Protein AF-A0A2V7PN85-F1 (afdb_monomer)

Solvent-accessible surface area (backbone atoms only — not comparable to full-atom values): 4294 Å² total; per-residue (Å²): 101,75,67,56,52,54,55,34,51,56,36,46,53,48,54,59,50,47,58,56,52,32,51,53,30,37,51,49,11,70,74,66,72,34,67,67,36,38,52,48,24,56,55,50,47,57,54,45,52,53,46,40,54,54,30,52,54,45,50,54,51,48,57,51,48,47,52,71,76,33,46,74,56,45,72,72,59,58,90,112

Structure (mmCIF, N/CA/C/O backbone):
data_AF-A0A2V7PN85-F1
#
_entry.id   AF-A0A2V7PN85-F1
#
loop_
_atom_site.group_PDB
_atom_site.id
_atom_site.type_symbol
_atom_site.label_atom_id
_atom_site.label_alt_id
_atom_site.label_comp_id
_atom_site.label_asym_id
_atom_site.label_entity_id
_atom_site.label_seq_id
_atom_site.pdbx_PDB_ins_code
_atom_site.Cartn_x
_atom_site.Cartn_y
_atom_site.Cartn_z
_atom_site.occupancy
_atom_site.B_iso_or_equiv
_atom_site.auth_seq_id
_atom_site.auth_comp_id
_atom_site.auth_asym_id
_atom_site.auth_atom_id
_atom_site.pdbx_PDB_model_num
ATOM 1 N N . MET A 1 1 ? 3.278 -2.286 -19.224 1.00 76.38 1 MET A N 1
ATOM 2 C CA . MET A 1 1 ? 2.895 -0.896 -18.898 1.00 76.38 1 MET A CA 1
ATOM 3 C C . MET A 1 1 ? 1.394 -0.689 -18.718 1.00 76.38 1 MET A C 1
ATOM 5 O O . MET A 1 1 ? 1.003 -0.538 -17.578 1.00 76.38 1 MET A O 1
ATOM 9 N N . ALA A 1 2 ? 0.513 -0.696 -19.732 1.00 81.88 2 ALA A N 1
ATOM 10 C CA . ALA A 1 2 ? -0.915 -0.385 -19.483 1.00 81.88 2 ALA A CA 1
ATOM 11 C C . ALA A 1 2 ? -1.606 -1.362 -18.501 1.00 81.88 2 ALA A C 1
ATOM 13 O O . ALA A 1 2 ? -2.282 -0.940 -17.567 1.00 81.88 2 ALA A O 1
ATOM 14 N N . PHE A 1 3 ? -1.386 -2.668 -18.678 1.00 85.06 3 PHE A N 1
ATOM 15 C CA . PHE A 1 3 ? -1.931 -3.708 -17.798 1.00 85.06 3 PHE A CA 1
ATOM 16 C C . PHE A 1 3 ? -1.340 -3.646 -16.379 1.00 85.06 3 PHE A C 1
ATOM 18 O O . PHE A 1 3 ? -2.072 -3.624 -15.395 1.00 85.06 3 PHE A O 1
ATOM 25 N N . THR A 1 4 ? -0.014 -3.558 -16.271 1.00 86.81 4 TH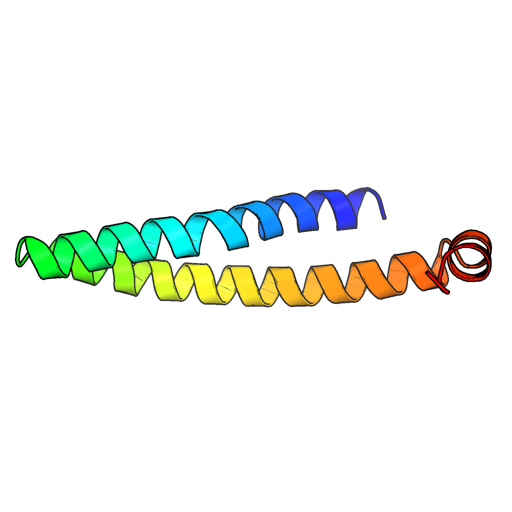R A N 1
ATOM 26 C CA . THR A 1 4 ? 0.717 -3.491 -14.995 1.00 86.81 4 THR A CA 1
ATOM 27 C C . THR A 1 4 ? 0.390 -2.227 -14.205 1.00 86.81 4 THR A C 1
ATOM 29 O O . THR A 1 4 ? 0.098 -2.319 -13.016 1.00 86.81 4 THR A O 1
ATOM 32 N N . LEU A 1 5 ? 0.342 -1.068 -14.868 1.00 88.50 5 LEU A N 1
ATOM 33 C CA . LEU A 1 5 ? -0.078 0.204 -14.278 1.00 88.50 5 LEU A CA 1
ATOM 34 C C . LEU A 1 5 ? -1.533 0.153 -13.806 1.00 88.50 5 LEU A C 1
ATOM 36 O O . LEU A 1 5 ? -1.822 0.573 -12.688 1.00 88.50 5 LEU A O 1
ATOM 40 N N . GLY A 1 6 ? -2.436 -0.409 -14.616 1.00 88.56 6 GLY A N 1
ATOM 41 C CA . GLY A 1 6 ? -3.844 -0.565 -14.250 1.00 88.56 6 GLY A CA 1
ATOM 42 C C . GLY A 1 6 ? -4.032 -1.395 -12.978 1.00 88.56 6 GLY A C 1
ATOM 43 O O . GLY A 1 6 ? -4.700 -0.951 -12.046 1.00 88.56 6 GLY A O 1
ATOM 44 N N . PHE A 1 7 ? -3.388 -2.562 -12.896 1.00 88.31 7 PHE A N 1
ATOM 45 C CA . PHE A 1 7 ? -3.427 -3.398 -11.690 1.00 88.31 7 PHE A CA 1
ATOM 46 C C . PHE A 1 7 ? -2.774 -2.716 -10.483 1.00 88.31 7 PHE A C 1
ATOM 48 O O . PHE A 1 7 ? -3.319 -2.760 -9.379 1.00 88.31 7 PHE A O 1
ATOM 55 N N . HIS A 1 8 ? -1.634 -2.054 -10.682 1.00 90.12 8 HIS A N 1
ATOM 56 C CA . HIS A 1 8 ? -0.918 -1.392 -9.599 1.00 90.12 8 HIS A CA 1
ATOM 57 C C . HIS A 1 8 ? -1.709 -0.226 -8.994 1.00 90.12 8 HIS A C 1
ATOM 59 O O . HIS A 1 8 ? -1.743 -0.099 -7.777 1.00 90.12 8 HIS A O 1
ATOM 65 N N . ILE A 1 9 ? -2.406 0.582 -9.800 1.00 91.06 9 ILE A N 1
ATOM 66 C CA . ILE A 1 9 ? -3.229 1.703 -9.308 1.00 91.06 9 ILE A CA 1
ATOM 67 C C . ILE A 1 9 ? -4.378 1.216 -8.420 1.00 91.06 9 ILE A C 1
ATOM 69 O O . ILE A 1 9 ? -4.675 1.838 -7.396 1.00 91.06 9 ILE A O 1
ATOM 73 N N . ILE A 1 10 ? -5.010 0.097 -8.782 1.00 90.31 10 ILE A N 1
ATOM 74 C CA . ILE A 1 10 ? -6.070 -0.510 -7.970 1.00 90.31 10 ILE A CA 1
ATOM 75 C C . ILE A 1 10 ? -5.494 -0.907 -6.605 1.00 90.31 10 ILE A C 1
ATOM 77 O O . ILE A 1 10 ? -6.021 -0.506 -5.567 1.00 90.31 10 ILE A O 1
ATOM 81 N N . LEU A 1 11 ? -4.369 -1.629 -6.601 1.00 89.06 11 LEU A N 1
ATOM 82 C CA . LEU A 1 11 ? -3.695 -2.062 -5.374 1.00 89.06 11 LEU A CA 1
ATOM 83 C C . LEU A 1 11 ? -3.185 -0.886 -4.531 1.00 89.06 11 LEU A C 1
ATOM 85 O O . LEU A 1 11 ? -3.340 -0.898 -3.312 1.00 89.06 11 LEU A O 1
ATOM 89 N N . ALA A 1 12 ? -2.623 0.142 -5.165 1.00 89.88 12 ALA A N 1
ATOM 90 C CA . ALA A 1 12 ? -2.126 1.342 -4.503 1.00 89.88 12 ALA A CA 1
ATOM 91 C C . ALA A 1 12 ? -3.262 2.114 -3.820 1.00 89.88 12 ALA A C 1
ATOM 93 O O . ALA A 1 12 ? -3.122 2.532 -2.673 1.00 89.88 12 ALA A O 1
ATOM 94 N N . SER A 1 13 ? -4.416 2.237 -4.483 1.00 91.00 13 SER A N 1
ATOM 95 C CA . SER A 1 13 ? -5.599 2.906 -3.924 1.00 91.00 13 SER A CA 1
ATOM 96 C C . SER A 1 13 ? -6.094 2.205 -2.656 1.00 91.00 13 SER A C 1
ATOM 98 O O . SER A 1 13 ? -6.368 2.851 -1.643 1.00 91.00 13 SER A O 1
ATOM 100 N N . PHE A 1 14 ? -6.131 0.870 -2.668 1.00 88.88 14 PHE A N 1
ATOM 101 C CA . PHE A 1 14 ? -6.418 0.081 -1.471 1.00 88.88 14 PHE A CA 1
ATOM 102 C C . PHE A 1 14 ? -5.340 0.241 -0.394 1.00 88.88 14 PHE A C 1
ATOM 104 O O . PHE A 1 14 ? -5.672 0.396 0.782 1.00 88.88 14 PHE A O 1
ATOM 111 N N . GLY A 1 15 ? -4.065 0.269 -0.787 1.00 87.31 15 GLY A N 1
ATOM 112 C CA . GLY A 1 15 ? -2.937 0.510 0.111 1.00 87.31 15 GLY A CA 1
ATOM 113 C C . GLY A 1 15 ? -3.024 1.836 0.871 1.00 87.31 15 GLY A C 1
ATOM 114 O O . GLY A 1 15 ? -2.560 1.903 2.003 1.00 87.31 15 GLY A O 1
ATOM 115 N N . VAL A 1 16 ? -3.663 2.864 0.303 1.00 88.69 16 VAL A N 1
ATOM 116 C CA . VAL A 1 16 ? -3.894 4.159 0.971 1.00 88.69 16 VAL A CA 1
ATOM 117 C C . VAL A 1 16 ? -5.169 4.150 1.825 1.00 88.69 16 VAL A C 1
ATOM 119 O O . VAL A 1 16 ? -5.179 4.696 2.929 1.00 88.69 16 VAL A O 1
ATOM 122 N N . ALA A 1 17 ? -6.247 3.517 1.352 1.00 89.31 17 ALA A N 1
ATOM 123 C CA . ALA A 1 17 ? -7.538 3.518 2.044 1.00 89.31 17 ALA A CA 1
ATOM 124 C C . ALA A 1 17 ? -7.558 2.637 3.310 1.00 89.31 17 ALA A C 1
ATOM 126 O O . ALA A 1 17 ? -8.109 3.037 4.339 1.00 89.31 17 ALA A O 1
ATOM 127 N N . PHE A 1 18 ? -6.954 1.445 3.261 1.00 88.94 18 PHE A N 1
ATOM 128 C CA . PHE A 1 18 ? -6.994 0.485 4.372 1.00 88.94 18 PHE A CA 1
ATOM 129 C C . PHE A 1 18 ? -6.317 0.973 5.666 1.00 88.94 18 PHE A C 1
ATOM 131 O O . PHE A 1 18 ? -6.921 0.800 6.728 1.00 88.94 18 PHE A O 1
ATOM 138 N N . PRO A 1 19 ? -5.135 1.621 5.633 1.00 87.56 19 PRO A N 1
ATOM 139 C CA . PRO A 1 19 ? -4.515 2.179 6.834 1.00 87.56 19 PRO A CA 1
ATOM 140 C C . PRO A 1 19 ? -5.395 3.219 7.533 1.00 87.56 19 PRO A C 1
ATOM 142 O O . PRO A 1 19 ? -5.529 3.189 8.756 1.00 87.56 19 PRO A O 1
ATOM 145 N N . ALA A 1 20 ? -6.042 4.104 6.766 1.00 89.88 20 ALA A N 1
ATOM 146 C CA . ALA A 1 20 ? -6.945 5.112 7.317 1.00 89.88 20 ALA A CA 1
ATOM 147 C C . ALA A 1 20 ? -8.175 4.466 7.976 1.00 89.88 20 ALA A C 1
ATOM 149 O O . ALA A 1 20 ? -8.535 4.818 9.100 1.00 89.88 20 ALA A O 1
ATOM 150 N N . LEU A 1 21 ? -8.784 3.474 7.317 1.00 89.31 21 LEU A N 1
ATOM 151 C CA . LEU A 1 21 ? -9.920 2.729 7.866 1.00 89.31 21 LEU A CA 1
ATOM 152 C C . LEU A 1 21 ? -9.558 1.983 9.156 1.00 89.31 21 LEU A C 1
ATOM 154 O O . LEU A 1 21 ? -10.308 2.041 10.131 1.00 89.31 21 LEU A O 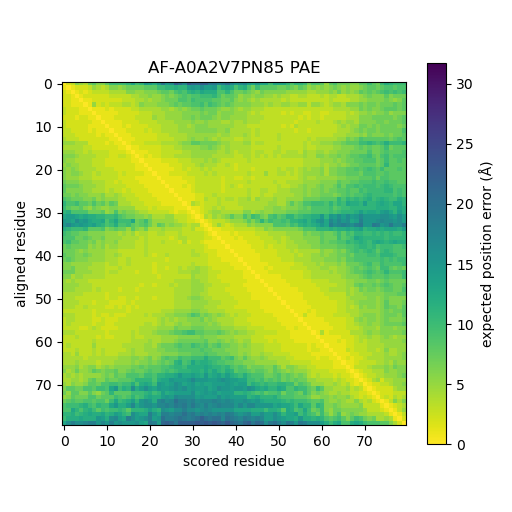1
ATOM 158 N N . MET A 1 22 ? -8.401 1.321 9.195 1.00 90.25 22 MET A N 1
ATOM 159 C CA . MET A 1 22 ? -7.925 0.643 10.401 1.00 90.25 22 MET A CA 1
ATOM 160 C C . MET A 1 22 ? -7.635 1.607 11.542 1.00 90.25 22 MET A C 1
ATOM 162 O O . MET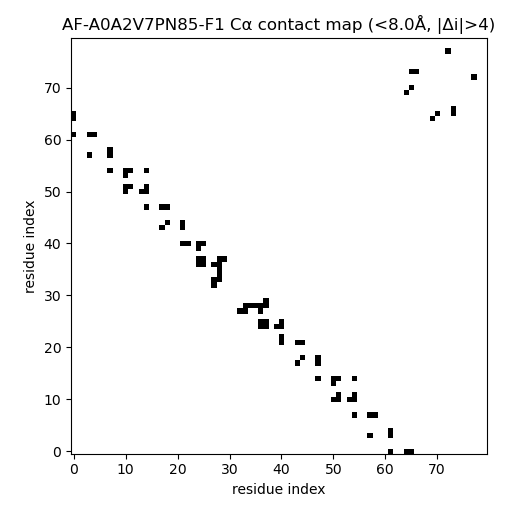 A 1 22 ? -7.954 1.292 12.685 1.00 90.25 22 MET A O 1
ATOM 166 N N . LEU A 1 23 ? -7.045 2.768 11.252 1.00 90.06 23 LEU A N 1
ATOM 167 C CA . LEU A 1 23 ? -6.776 3.780 12.267 1.00 90.06 23 LEU A CA 1
ATOM 168 C C . LEU A 1 23 ? -8.082 4.249 12.919 1.00 90.06 23 LEU A C 1
ATOM 170 O O . LEU A 1 23 ? -8.161 4.321 14.143 1.00 90.06 23 LEU A O 1
ATOM 174 N N . ILE A 1 24 ? -9.119 4.497 12.114 1.00 89.81 24 ILE A N 1
ATOM 175 C CA . ILE A 1 24 ? -10.449 4.887 12.599 1.00 89.81 24 ILE A CA 1
ATOM 176 C C . ILE A 1 24 ? -11.088 3.756 13.416 1.00 89.81 24 ILE A C 1
ATOM 178 O O . ILE A 1 24 ? -11.610 4.012 14.502 1.00 89.81 24 ILE A O 1
ATOM 182 N N . ALA A 1 25 ? -11.031 2.510 12.934 1.00 88.69 25 ALA A N 1
ATOM 183 C CA . ALA A 1 25 ? -11.584 1.352 13.638 1.00 88.69 25 ALA A CA 1
ATOM 184 C C . ALA A 1 25 ? -10.883 1.106 14.985 1.00 88.69 25 ALA A C 1
ATOM 186 O O . ALA A 1 25 ? -11.549 0.935 16.004 1.00 88.69 25 ALA A O 1
ATOM 187 N N . ASN A 1 26 ? -9.550 1.177 15.009 1.00 90.38 26 ASN A N 1
ATOM 188 C CA . ASN A 1 26 ? -8.748 1.036 16.222 1.00 90.38 26 ASN A CA 1
ATOM 189 C C . ASN A 1 26 ? -9.014 2.182 17.209 1.00 90.38 26 ASN A C 1
ATOM 191 O O . ASN A 1 26 ? -9.206 1.946 18.398 1.00 90.38 26 ASN A O 1
ATOM 195 N N . TYR A 1 27 ? -9.092 3.422 16.718 1.00 90.88 27 TYR A N 1
ATOM 196 C CA . TYR A 1 27 ? -9.434 4.579 17.542 1.00 90.88 27 TYR A CA 1
ATOM 197 C C . TYR A 1 27 ? -10.825 4.446 18.171 1.00 90.88 27 TYR A C 1
ATOM 199 O O . TYR A 1 27 ? -10.996 4.698 19.364 1.00 90.88 27 TYR A O 1
ATOM 207 N N . ARG A 1 28 ? -11.819 4.012 17.388 1.00 88.75 28 ARG A N 1
ATOM 208 C CA . ARG A 1 28 ? -13.178 3.770 17.880 1.00 88.75 28 ARG A CA 1
ATOM 209 C C . ARG A 1 28 ? -13.205 2.644 18.916 1.00 88.75 28 ARG A C 1
ATOM 211 O O . ARG A 1 28 ? -13.845 2.823 19.946 1.00 88.75 28 ARG A O 1
ATOM 218 N N . GLY A 1 29 ? -12.498 1.540 18.667 1.00 88.50 29 GLY A N 1
ATOM 219 C CA . GLY A 1 29 ? -12.392 0.414 19.599 1.00 88.50 29 GLY A CA 1
ATOM 220 C C . GLY A 1 29 ? -11.800 0.824 20.945 1.00 88.50 29 GLY A C 1
ATOM 221 O O . GLY A 1 29 ? -12.379 0.515 21.978 1.00 88.50 29 GLY A O 1
ATOM 222 N N . LEU A 1 30 ? -10.723 1.618 20.939 1.00 89.94 30 LEU A N 1
ATOM 223 C CA . LEU A 1 30 ? -10.100 2.132 22.165 1.00 89.94 30 LEU A CA 1
ATOM 224 C C . LEU A 1 30 ? -10.969 3.161 22.899 1.00 89.94 30 LEU A C 1
ATOM 226 O O . LEU A 1 30 ? -10.981 3.198 24.124 1.00 89.94 30 LEU A O 1
ATOM 230 N N . ARG A 1 31 ? -11.680 4.028 22.167 1.00 90.50 31 ARG A N 1
ATOM 231 C CA . ARG A 1 31 ? -12.476 5.107 22.771 1.00 90.50 31 ARG A CA 1
ATOM 232 C C . ARG A 1 31 ? -13.824 4.637 23.319 1.00 90.50 31 ARG A C 1
ATOM 234 O O . ARG A 1 31 ? -14.328 5.246 24.258 1.00 90.50 31 ARG A O 1
ATOM 241 N N . HIS A 1 32 ? -14.420 3.611 22.716 1.00 88.62 32 HIS A N 1
ATOM 242 C CA . HIS A 1 32 ? -15.732 3.081 23.102 1.00 88.62 3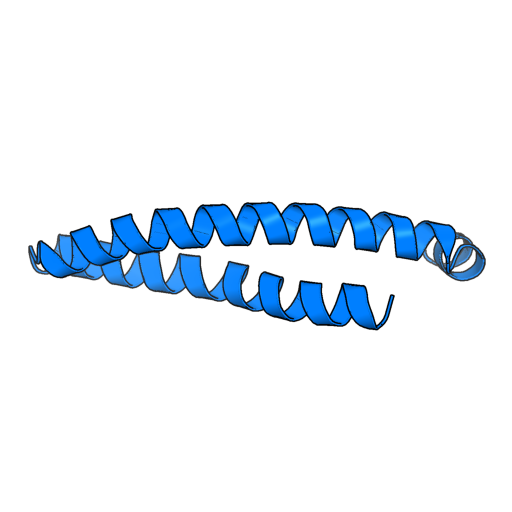2 HIS A CA 1
ATOM 243 C C . HIS A 1 32 ? -15.661 1.733 23.827 1.00 88.62 32 HIS A C 1
ATOM 245 O O . HIS A 1 32 ? -16.713 1.179 24.129 1.00 88.62 32 HIS A O 1
ATOM 251 N N . ASP A 1 33 ? -14.450 1.231 24.094 1.00 85.50 33 ASP A N 1
ATOM 252 C CA . ASP A 1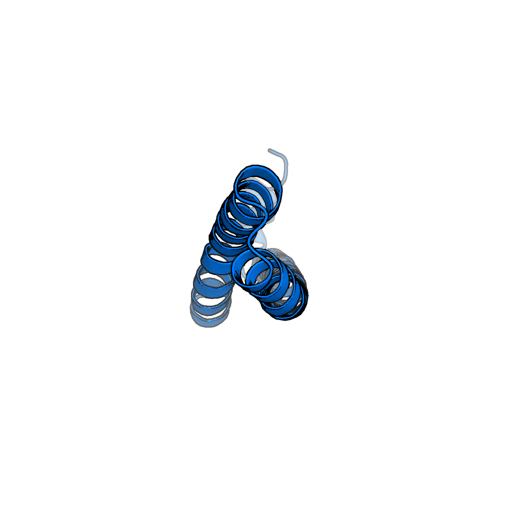 33 ? -14.195 -0.091 24.679 1.00 85.50 33 ASP A CA 1
ATOM 253 C C . ASP A 1 33 ? -14.948 -1.207 23.927 1.00 85.50 33 ASP A C 1
ATOM 255 O O . ASP A 1 33 ? -15.555 -2.105 24.506 1.00 85.50 33 ASP A O 1
ATOM 259 N N . ASP A 1 34 ? -14.967 -1.091 22.592 1.00 87.56 34 ASP A N 1
ATOM 260 C CA . ASP A 1 34 ? -15.700 -1.982 21.694 1.00 87.56 34 ASP A CA 1
ATOM 261 C C . ASP A 1 34 ? -14.759 -3.086 21.175 1.00 87.56 34 ASP A C 1
ATOM 263 O O . ASP A 1 34 ? -13.944 -2.835 20.270 1.00 87.56 34 ASP A O 1
ATOM 267 N N . PRO A 1 35 ? -14.860 -4.321 21.705 1.00 87.50 35 PRO A N 1
ATOM 268 C CA . PRO A 1 35 ? -13.983 -5.419 21.314 1.00 87.50 35 PRO A CA 1
ATOM 269 C C . PRO A 1 35 ? -14.198 -5.853 19.858 1.00 87.50 35 PRO A C 1
ATOM 271 O O . PRO A 1 35 ? -13.273 -6.376 19.234 1.00 87.50 35 PRO A O 1
ATOM 274 N N . VAL A 1 36 ? -15.380 -5.607 19.280 1.00 90.62 36 VAL A N 1
ATOM 275 C CA . VAL A 1 36 ? -15.682 -5.960 17.885 1.00 90.62 36 VAL A CA 1
ATOM 276 C C . VAL A 1 36 ? -14.931 -5.035 16.931 1.00 90.62 36 VAL A C 1
ATOM 278 O O . VAL A 1 36 ? -14.367 -5.495 15.938 1.00 90.62 36 VAL A O 1
ATOM 281 N N . ALA A 1 37 ? -14.867 -3.738 17.241 1.00 85.44 37 ALA A N 1
ATOM 282 C CA . ALA A 1 37 ? -14.120 -2.766 16.443 1.00 85.44 37 ALA A CA 1
ATOM 283 C C . ALA A 1 37 ? -12.600 -3.026 16.474 1.00 85.44 37 ALA A C 1
ATOM 285 O O . ALA A 1 37 ? -11.919 -2.853 15.459 1.00 85.44 37 ALA A O 1
ATOM 286 N N . LEU A 1 38 ? -12.078 -3.489 17.614 1.00 88.19 38 LEU A N 1
ATOM 287 C CA . LEU A 1 38 ? -10.678 -3.894 17.779 1.00 88.19 38 LEU A CA 1
ATOM 288 C C . LEU A 1 38 ? -10.331 -5.162 16.987 1.00 88.19 38 LEU A C 1
ATOM 290 O O . LEU A 1 38 ? -9.333 -5.176 16.262 1.00 88.19 38 LEU A O 1
ATOM 294 N N . ASP A 1 39 ? -11.168 -6.201 17.061 1.00 89.81 39 ASP A N 1
ATOM 295 C CA . ASP A 1 39 ? -10.977 -7.430 16.277 1.00 89.81 39 ASP A CA 1
ATOM 296 C C . ASP A 1 39 ? -11.085 -7.146 14.768 1.00 89.81 39 ASP A C 1
ATOM 298 O O . ASP A 1 39 ? -10.275 -7.625 13.970 1.00 89.81 39 ASP A O 1
ATOM 302 N N . LEU A 1 40 ? -12.012 -6.270 14.365 1.00 89.12 40 LEU A N 1
ATOM 303 C CA . LEU A 1 40 ? -12.110 -5.786 12.990 1.00 89.12 40 LEU A CA 1
ATOM 304 C C . LEU A 1 40 ? -10.795 -5.123 12.545 1.00 89.12 40 LEU A C 1
ATOM 306 O O . LEU A 1 40 ? -10.242 -5.504 11.512 1.00 89.12 40 LEU A O 1
ATOM 310 N N . ALA A 1 41 ? -10.251 -4.190 13.332 1.00 88.88 41 ALA A N 1
ATOM 311 C CA . ALA A 1 41 ? -8.986 -3.524 13.017 1.00 88.88 41 ALA A CA 1
ATOM 312 C C . ALA A 1 41 ? -7.814 -4.519 12.882 1.00 88.88 41 ALA A C 1
ATOM 314 O O . ALA A 1 41 ? -7.025 -4.421 11.939 1.00 88.88 41 ALA A O 1
ATOM 315 N N . GLN A 1 42 ? -7.720 -5.520 13.764 1.00 87.75 42 GLN A N 1
ATOM 316 C CA . GLN A 1 42 ? -6.688 -6.562 13.690 1.00 87.75 42 GLN A CA 1
ATOM 317 C C . GLN A 1 42 ? -6.837 -7.479 12.472 1.00 87.75 42 GLN A C 1
ATOM 319 O O . GLN A 1 42 ? -5.838 -7.828 11.838 1.00 87.75 42 GLN A O 1
ATOM 324 N N . ARG A 1 43 ? -8.061 -7.883 12.120 1.00 90.94 43 ARG A N 1
ATOM 325 C CA . ARG A 1 43 ? -8.307 -8.733 10.945 1.00 90.94 43 ARG A CA 1
ATOM 326 C C . ARG A 1 43 ? -7.973 -7.999 9.654 1.00 90.94 43 ARG A C 1
ATOM 328 O O . ARG A 1 43 ? -7.254 -8.542 8.815 1.00 90.94 43 ARG A O 1
ATOM 335 N N . TRP A 1 44 ? -8.430 -6.756 9.526 1.00 90.19 44 TRP A N 1
ATOM 336 C CA . TRP A 1 44 ? -8.129 -5.933 8.358 1.00 90.19 44 TRP A CA 1
ATOM 337 C C . TRP A 1 44 ? -6.644 -5.573 8.260 1.00 90.19 44 TRP A C 1
ATOM 339 O O . TRP A 1 44 ? -6.143 -5.487 7.144 1.00 90.19 44 TRP A O 1
ATOM 349 N N . SER A 1 45 ? -5.909 -5.503 9.378 1.00 89.00 45 SER A N 1
ATOM 350 C CA . SER A 1 45 ? -4.440 -5.363 9.386 1.00 89.00 45 SER A CA 1
ATOM 351 C C . SER A 1 45 ? -3.732 -6.444 8.588 1.00 89.00 45 SER A C 1
ATOM 353 O O . SER A 1 45 ? -2.869 -6.159 7.760 1.00 89.00 45 SER A O 1
ATOM 355 N N . LYS A 1 46 ? -4.140 -7.701 8.780 1.00 90.38 46 LYS A N 1
ATOM 356 C CA . LYS A 1 46 ? -3.538 -8.836 8.072 1.00 90.38 46 LYS A CA 1
ATOM 357 C C . LYS A 1 46 ? -3.812 -8.754 6.571 1.00 90.38 46 LYS A C 1
ATOM 359 O O . LYS A 1 46 ? -2.910 -8.978 5.771 1.00 90.38 46 LYS A O 1
ATOM 364 N N . VAL A 1 47 ? -5.039 -8.395 6.191 1.00 89.94 47 VAL A N 1
ATOM 365 C CA . VAL A 1 47 ? -5.431 -8.220 4.783 1.00 89.94 47 VAL A CA 1
ATOM 366 C C . VAL A 1 47 ? -4.664 -7.057 4.146 1.00 89.94 47 VAL A C 1
ATOM 368 O O . VAL A 1 47 ? -4.110 -7.211 3.058 1.00 89.94 47 VAL A O 1
ATOM 371 N N . ALA A 1 48 ? -4.565 -5.925 4.845 1.00 90.12 48 ALA A N 1
ATOM 372 C CA . ALA A 1 48 ?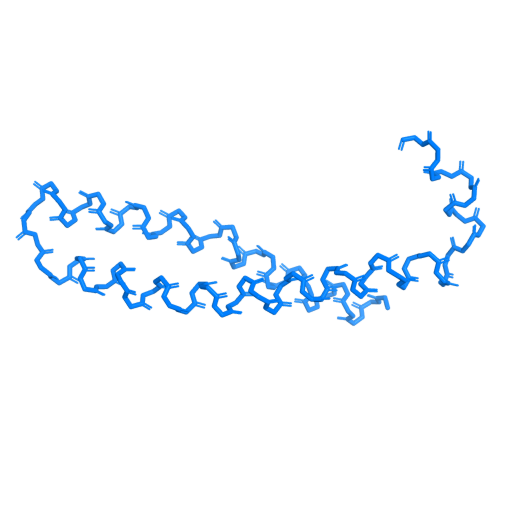 -3.821 -4.753 4.398 1.00 90.12 48 ALA A CA 1
ATOM 373 C C . ALA A 1 48 ? -2.330 -5.064 4.206 1.00 90.12 48 ALA A C 1
ATOM 375 O O . ALA A 1 48 ? -1.752 -4.650 3.206 1.00 90.12 48 ALA A O 1
ATOM 376 N N . ALA A 1 49 ? -1.724 -5.846 5.105 1.00 90.38 49 ALA A N 1
ATOM 377 C CA . ALA A 1 49 ? -0.330 -6.266 4.986 1.00 90.38 49 ALA A CA 1
ATOM 378 C C . ALA A 1 49 ? -0.076 -7.102 3.719 1.00 90.38 49 ALA A C 1
ATOM 380 O O . ALA A 1 49 ? 0.909 -6.876 3.016 1.00 90.38 49 ALA A O 1
ATOM 381 N N . VAL A 1 50 ? -0.981 -8.030 3.386 1.00 92.06 50 VAL A N 1
ATOM 382 C CA . VAL A 1 50 ? -0.876 -8.833 2.156 1.00 92.06 50 VAL A CA 1
ATOM 383 C C . VAL A 1 50 ? -1.044 -7.956 0.915 1.00 92.06 50 VAL A C 1
ATOM 385 O O . VAL A 1 50 ? -0.225 -8.041 0.000 1.00 92.06 50 VAL A O 1
ATOM 388 N N . LEU A 1 51 ? -2.054 -7.077 0.881 1.00 90.62 51 LEU A N 1
ATOM 389 C CA . LEU A 1 51 ? -2.235 -6.150 -0.242 1.00 90.62 51 LEU A CA 1
ATOM 390 C C . LEU A 1 51 ? -1.026 -5.230 -0.424 1.00 90.62 51 LEU A C 1
ATOM 392 O O . LEU A 1 51 ? -0.607 -4.994 -1.554 1.00 90.62 51 LEU A O 1
ATOM 396 N N . PHE A 1 52 ? -0.453 -4.741 0.675 1.00 90.19 52 PHE A N 1
ATOM 397 C CA . PHE A 1 52 ? 0.732 -3.896 0.646 1.00 90.19 52 PHE A CA 1
ATOM 398 C C . PHE A 1 52 ? 1.936 -4.634 0.054 1.00 90.19 52 PHE A C 1
ATOM 400 O O . PHE A 1 52 ? 2.623 -4.082 -0.803 1.00 90.19 52 PHE A O 1
ATOM 407 N N . ALA A 1 53 ? 2.156 -5.896 0.435 1.00 92.25 53 ALA A N 1
ATOM 408 C CA . ALA A 1 53 ? 3.230 -6.711 -0.128 1.00 92.25 53 ALA A CA 1
ATOM 409 C C . ALA A 1 53 ? 3.086 -6.883 -1.651 1.00 92.25 53 ALA A C 1
ATOM 411 O O . ALA A 1 53 ? 4.046 -6.680 -2.394 1.00 92.25 53 ALA A O 1
ATOM 412 N N . VAL A 1 54 ? 1.879 -7.189 -2.138 1.00 92.75 54 VAL A N 1
ATOM 413 C CA . VAL A 1 54 ? 1.613 -7.320 -3.583 1.00 92.75 54 VAL A CA 1
ATOM 414 C C . VAL A 1 54 ? 1.748 -5.968 -4.299 1.00 92.75 54 VAL A C 1
ATOM 416 O O . VAL A 1 54 ? 2.324 -5.883 -5.387 1.00 92.75 54 VAL A O 1
ATOM 419 N N . GLY A 1 55 ? 1.265 -4.889 -3.680 1.00 91.06 55 GLY A N 1
ATOM 420 C CA . GLY A 1 55 ? 1.420 -3.521 -4.173 1.00 91.06 55 GLY A CA 1
ATOM 421 C C . GLY A 1 55 ? 2.889 -3.129 -4.342 1.00 91.06 55 GLY A C 1
ATOM 422 O O . GLY A 1 55 ? 3.274 -2.643 -5.402 1.00 91.06 55 GLY A O 1
ATOM 423 N N . ALA A 1 56 ? 3.732 -3.419 -3.349 1.00 91.44 56 ALA A N 1
ATOM 424 C CA . ALA A 1 56 ? 5.163 -3.131 -3.405 1.00 91.44 56 ALA A CA 1
ATOM 425 C C . ALA A 1 56 ? 5.851 -3.852 -4.577 1.00 91.44 56 ALA A C 1
ATOM 427 O O . ALA A 1 56 ? 6.542 -3.210 -5.367 1.00 91.44 56 ALA A O 1
ATOM 428 N N . VAL A 1 57 ? 5.597 -5.156 -4.753 1.00 93.38 57 VAL A N 1
ATOM 429 C CA . VAL A 1 57 ? 6.183 -5.949 -5.850 1.00 93.38 57 VAL A CA 1
ATOM 430 C C . VAL A 1 57 ? 5.751 -5.419 -7.219 1.00 93.38 57 VAL A C 1
ATOM 432 O O . VAL A 1 57 ? 6.581 -5.249 -8.111 1.00 93.38 57 VAL A O 1
ATOM 435 N N . THR A 1 58 ? 4.462 -5.116 -7.395 1.00 91.81 58 THR A N 1
ATOM 436 C CA . THR A 1 58 ? 3.952 -4.582 -8.671 1.00 91.81 58 THR A CA 1
ATOM 437 C C . THR A 1 58 ? 4.514 -3.194 -8.992 1.00 91.81 58 THR A C 1
ATOM 439 O O . THR A 1 58 ? 4.780 -2.906 -10.158 1.00 91.81 58 THR A O 1
ATOM 442 N N . GLY A 1 59 ? 4.772 -2.368 -7.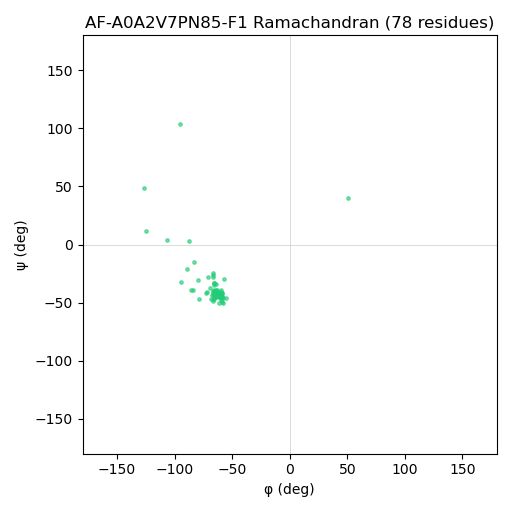975 1.00 88.88 59 GLY A N 1
ATOM 443 C CA . GLY A 1 59 ? 5.431 -1.069 -8.135 1.00 88.88 59 GLY A CA 1
ATOM 444 C C . GLY A 1 59 ? 6.879 -1.210 -8.590 1.00 88.88 59 GLY A C 1
ATOM 445 O O . GLY A 1 59 ? 7.299 -0.541 -9.530 1.00 88.88 59 GLY A O 1
ATOM 446 N N . THR A 1 60 ? 7.620 -2.150 -7.995 1.00 91.75 60 THR A N 1
ATOM 447 C CA . THR A 1 60 ? 8.990 -2.461 -8.421 1.00 91.75 60 THR A CA 1
ATOM 448 C C . THR A 1 60 ? 9.040 -2.901 -9.885 1.00 91.75 60 THR A C 1
ATOM 450 O O . THR A 1 60 ? 9.875 -2.413 -10.645 1.00 91.75 60 THR A O 1
ATOM 453 N N . VAL A 1 61 ? 8.121 -3.776 -10.312 1.00 91.12 61 VAL A N 1
ATOM 454 C CA . VAL A 1 61 ? 8.024 -4.204 -11.719 1.00 91.12 61 VAL A CA 1
ATOM 455 C C . VAL A 1 61 ? 7.756 -3.014 -12.638 1.00 91.12 61 VAL A C 1
ATOM 457 O O . VAL A 1 61 ? 8.407 -2.894 -13.672 1.00 91.12 61 VAL A O 1
ATOM 460 N N . LEU A 1 62 ? 6.856 -2.104 -12.255 1.00 89.94 62 LEU A N 1
ATOM 461 C CA . LEU A 1 62 ? 6.576 -0.889 -13.022 1.00 89.94 62 LEU A CA 1
ATOM 462 C C . LEU A 1 62 ? 7.802 0.003 -13.194 1.00 89.94 62 LEU A C 1
ATOM 464 O O . LEU A 1 62 ? 8.026 0.487 -14.298 1.00 89.94 62 LEU A O 1
ATOM 468 N N . SER A 1 63 ? 8.613 0.192 -12.152 1.00 86.00 63 SER A N 1
ATOM 469 C CA . SER A 1 63 ? 9.856 0.966 -12.257 1.00 86.00 63 SER A CA 1
ATOM 470 C C . SER A 1 63 ? 10.815 0.366 -13.291 1.00 86.00 63 SER A C 1
ATOM 472 O O . SER A 1 63 ? 11.368 1.095 -14.115 1.00 86.00 63 SER A O 1
ATOM 474 N N . PHE A 1 64 ? 10.963 -0.963 -13.308 1.00 88.75 64 PHE A N 1
ATOM 475 C CA . PHE A 1 64 ? 11.772 -1.650 -14.320 1.00 88.75 64 PHE A CA 1
ATOM 476 C C . PHE A 1 64 ? 11.159 -1.563 -15.719 1.00 88.75 64 PHE A C 1
ATOM 478 O O . PHE A 1 64 ? 11.871 -1.282 -16.680 1.00 88.75 64 PHE A O 1
ATOM 485 N N . GLU A 1 65 ? 9.846 -1.759 -15.852 1.00 87.75 65 GLU A N 1
ATOM 486 C CA . GLU A 1 65 ? 9.149 -1.612 -17.131 1.00 87.75 65 GLU A CA 1
ATOM 487 C C . GLU A 1 65 ? 9.299 -0.200 -17.700 1.00 87.75 65 GLU A C 1
ATOM 489 O O . GLU A 1 65 ? 9.486 -0.044 -18.904 1.00 87.75 65 GLU A O 1
ATOM 494 N N . PHE A 1 66 ? 9.254 0.826 -16.852 1.00 84.81 66 PHE A N 1
ATOM 495 C CA . PHE A 1 66 ? 9.444 2.210 -17.269 1.00 84.81 66 PHE A CA 1
ATOM 496 C C . PHE A 1 66 ? 10.875 2.448 -17.773 1.00 84.81 66 PHE A C 1
ATOM 498 O O . PHE A 1 66 ? 11.065 3.056 -18.823 1.00 84.81 66 PHE A O 1
ATOM 505 N N . GLY A 1 67 ? 11.880 1.901 -17.083 1.00 83.06 67 GLY A N 1
ATOM 506 C CA . GLY A 1 67 ? 13.280 1.981 -17.508 1.00 83.06 67 GLY A CA 1
ATOM 507 C C . GLY A 1 67 ? 13.583 1.226 -18.808 1.00 83.06 67 GLY A C 1
ATOM 508 O O . GLY A 1 67 ? 14.329 1.727 -19.646 1.00 83.06 67 GLY A O 1
ATOM 509 N N . LEU A 1 68 ? 12.987 0.045 -18.999 1.00 85.69 68 LEU A N 1
ATOM 510 C CA . LEU A 1 68 ? 13.258 -0.829 -20.147 1.00 85.69 68 LEU A CA 1
ATOM 511 C C . LEU A 1 68 ? 12.441 -0.467 -21.392 1.00 85.69 68 LEU A C 1
ATOM 513 O O . LEU A 1 68 ? 12.956 -0.543 -22.505 1.00 85.69 68 LEU A O 1
ATOM 517 N N . LEU A 1 69 ? 11.169 -0.094 -21.226 1.00 86.44 69 LEU A N 1
ATOM 518 C CA . LEU A 1 69 ? 10.263 0.186 -22.346 1.00 86.44 69 LEU A CA 1
ATOM 519 C C . LEU A 1 69 ? 10.320 1.647 -22.798 1.00 86.44 69 LEU A C 1
ATOM 521 O O . LEU A 1 69 ? 9.959 1.938 -23.936 1.00 86.44 69 LEU A O 1
ATOM 525 N N . TRP A 1 70 ? 10.785 2.559 -21.937 1.00 83.75 70 TRP A N 1
ATOM 526 C CA . 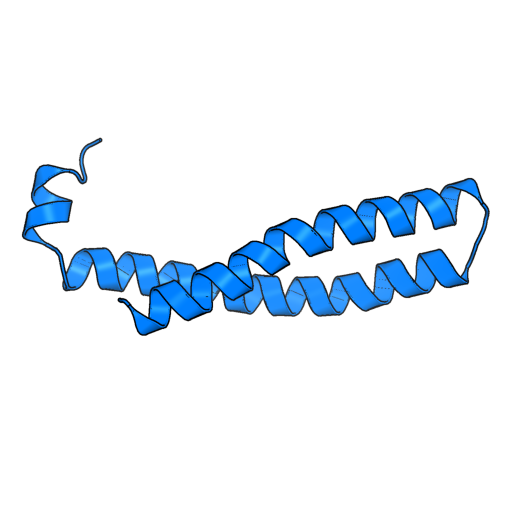TRP A 1 70 ? 10.856 3.993 -22.232 1.00 83.75 70 TRP A CA 1
ATOM 527 C C . TRP A 1 70 ? 12.252 4.609 -22.012 1.00 83.75 70 TRP A C 1
ATOM 529 O O . TRP A 1 70 ? 12.350 5.690 -21.430 1.00 83.75 70 TRP A O 1
ATOM 539 N N . PRO A 1 71 ? 13.341 4.008 -22.533 1.00 81.00 71 PRO A N 1
ATOM 540 C CA . PRO A 1 71 ? 14.714 4.429 -22.241 1.00 81.00 71 PRO A CA 1
ATOM 541 C C . PRO A 1 71 ? 15.045 5.846 -22.734 1.00 81.00 71 PRO A C 1
ATOM 543 O O . PRO A 1 71 ? 15.785 6.576 -22.086 1.00 81.00 71 PRO A O 1
ATOM 546 N N . ALA A 1 72 ? 14.480 6.279 -23.867 1.00 81.00 72 ALA A N 1
ATOM 547 C CA . ALA A 1 72 ? 14.681 7.640 -24.377 1.00 81.00 72 ALA A CA 1
ATOM 548 C C . ALA A 1 72 ? 13.957 8.702 -23.528 1.00 81.00 72 ALA A C 1
ATOM 550 O O . ALA A 1 72 ? 14.392 9.851 -23.461 1.00 81.00 72 ALA A O 1
ATOM 551 N N . PHE A 1 73 ? 12.853 8.323 -22.879 1.00 81.62 73 PHE A N 1
ATOM 552 C CA . PHE A 1 73 ? 12.111 9.203 -21.982 1.00 81.62 73 PHE A CA 1
ATOM 553 C C . PHE A 1 73 ? 12.811 9.297 -20.621 1.00 81.62 73 PHE A C 1
ATOM 555 O O . PHE A 1 73 ? 13.060 10.404 -20.152 1.00 81.62 73 PHE A O 1
ATOM 562 N N . THR A 1 74 ? 13.215 8.167 -20.029 1.00 80.25 74 THR A N 1
ATOM 563 C CA . THR A 1 74 ? 14.008 8.147 -18.786 1.00 80.25 74 THR A CA 1
ATOM 564 C C . THR A 1 74 ? 15.399 8.744 -18.968 1.00 80.25 74 THR A C 1
ATOM 566 O O . THR A 1 74 ? 15.880 9.416 -18.071 1.00 80.25 74 THR A O 1
ATOM 569 N N . GLY A 1 75 ? 16.030 8.610 -20.134 1.00 79.06 75 GLY A N 1
ATOM 570 C CA . GLY A 1 75 ? 17.297 9.292 -20.417 1.00 79.06 75 GLY A CA 1
ATOM 571 C C . GLY A 1 75 ? 17.173 10.819 -20.501 1.00 79.06 75 GLY A C 1
ATOM 572 O O . GLY A 1 75 ? 18.142 11.525 -20.246 1.00 79.06 75 GLY A O 1
ATOM 573 N N . ARG A 1 76 ? 15.991 11.348 -20.848 1.00 81.19 76 ARG A N 1
ATOM 574 C CA . ARG A 1 76 ? 15.752 12.796 -20.988 1.00 81.19 76 ARG A CA 1
ATOM 575 C C . ARG A 1 76 ? 15.177 13.446 -19.729 1.00 81.19 76 ARG A C 1
ATOM 577 O O . ARG A 1 76 ? 15.442 14.618 -19.489 1.00 81.19 76 ARG A O 1
ATOM 584 N N . PHE A 1 77 ? 14.373 12.709 -18.970 1.00 82.06 77 PHE A N 1
ATOM 585 C CA . PHE A 1 77 ? 13.640 13.202 -17.798 1.00 82.06 77 PHE A CA 1
ATOM 586 C C . PHE A 1 77 ? 13.928 12.392 -16.526 1.00 82.06 77 PHE A C 1
ATOM 588 O O . PHE A 1 77 ? 13.188 12.503 -15.562 1.00 82.06 77 PHE A O 1
ATOM 595 N N . GLY A 1 78 ? 14.939 11.526 -16.513 1.00 75.69 78 GLY A N 1
ATOM 596 C CA . GLY A 1 78 ? 15.298 10.742 -15.324 1.00 75.69 78 GLY A CA 1
ATOM 597 C C . GLY A 1 78 ? 16.178 11.491 -14.325 1.00 75.69 78 GLY A C 1
ATOM 598 O O . GLY A 1 78 ? 16.294 11.045 -13.193 1.00 75.69 78 GLY A O 1
ATOM 599 N N . ASP A 1 79 ? 16.780 12.607 -14.745 1.00 79.31 79 ASP A N 1
ATOM 6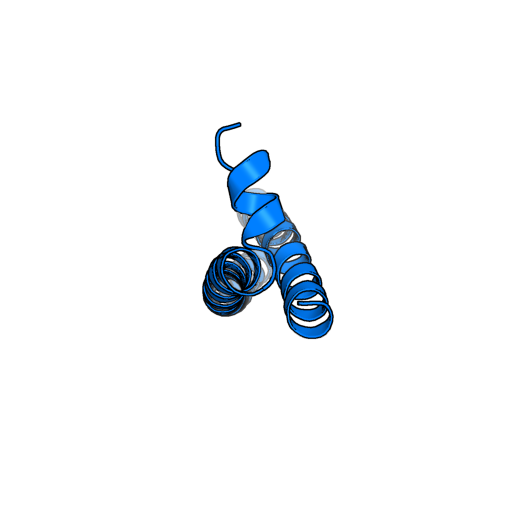00 C CA . ASP A 1 79 ? 17.691 13.438 -13.940 1.00 79.31 79 ASP A CA 1
ATOM 601 C C . ASP A 1 79 ? 16.963 14.511 -13.099 1.00 79.31 79 ASP A C 1
ATOM 603 O O . ASP A 1 79 ? 17.621 15.334 -12.461 1.00 79.31 79 ASP A O 1
ATOM 607 N N . VAL A 1 80 ? 15.619 14.542 -13.126 1.00 68.25 80 VAL A N 1
ATOM 608 C CA . VAL A 1 80 ? 14.786 15.499 -12.364 1.00 68.25 80 VAL A CA 1
ATOM 609 C C . VAL A 1 80 ? 14.211 14.911 -11.084 1.00 68.25 80 VAL A C 1
ATOM 611 O O . VAL A 1 80 ? 13.825 13.722 -11.086 1.00 68.25 80 VAL A O 1
#

Radius of gyration: 17.93 Å; Cα contacts (8 Å, |Δi|>4): 49; chains: 1; bounding box: 33×24×49 Å

Mean predicted aligned error: 5.7 Å

Secondary structure (DSSP, 8-state):
-HHHHHHHHHHHHHHHHHHHHHHHHHHHHHHHT-HHHHHHHHHHHHHHHHHHHHHHHHHHHHHHHHHHH-HHHHHHHTT-

Foldseek 3Di:
DVVLVVVLVVLVVLLVPLVVQLVVLCVCCVVVVPVVSVVVSVVSVVVSVVSVVVSVVSVVVVVVCCCPVPVVVCVVPVVD

pLDDT: mean 87.59, std 4.35, range [68.25, 93.38]

Sequence (80 aa):
MAFTLGFHIILASFGVAFPALMLIANYRGLRHDDPVALDLAQRWSKVAAVLFAVGAVTGTVLSFEFGLLWPAFTGRFGDV

Nearest PDB structures (foldseek):
  5ofa-assembly1_A  TM=8.413E-01  e=8.584E+00  Homo sapiens
  5ofb-assembly1_A  TM=8.257E-01  e=8.064E+00  Homo sapiens